Protein AF-A0AA39XMN5-F1 (afdb_monomer)

Solvent-accessible surface area (backbone atoms only — not comparable to full-atom values): 6783 Å² total; per-residue (Å²): 138,74,67,72,66,93,55,48,78,60,78,91,48,72,85,46,83,66,84,71,58,74,55,64,76,68,50,67,62,36,65,17,70,69,32,46,86,75,73,44,67,32,64,59,71,41,44,61,56,50,62,50,74,90,57,67,85,51,59,70,72,59,33,55,51,50,62,73,67,33,38,67,45,66,46,25,51,45,16,52,48,35,68,74,67,36,87,85,60,42,72,90,54,35,49,30,32,35,37,57,68,47,39,85,39,79,57,63,79,82,65,107

pLDDT: mean 84.66, std 12.97, range [48.0, 97.0]

Organism: NCBI:txid252184

Radius of gyration: 16.39 Å; Cα contacts (8 Å, |Δi|>4): 153; chains: 1; bounding box: 37×24×42 Å

Foldseek 3Di:
DDEDAPDAPPPVCLVVPPPDDPVNNVRGQCVLVVCLVVQDAAEAEDLALAPDCPCVVPDDPRVVVSVVRHDHCVQSVQQVCLCVPPPVRGSVCRSWYRYTRNDTHGDPPRRD

Secondary structure (DSSP, 8-state):
----TT----GGGTT--S---HHHHH----HHHHHTTTT-----B---SEESGGGTT--HHHHHHHHHH-EEHHHHHHHHHHHHH-TT--GGGTT-EEETTTEEEPPPTTT-

Mean predicted aligned error: 6.8 Å

Sequence (112 aa):
MFATKGVGLPLDNLDYHIKKDGLDRYSLSKFAKRHKIDGVISIPLNPGNLSSDLYREAAGAFKVLVDMVSYPQEYGACTELFAGFSPEIMIENSGSWVIPFGRLMPIRKDLE

Structure (mmCIF, N/CA/C/O backbone):
data_AF-A0AA39XMN5-F1
#
_entry.id   AF-A0AA39XMN5-F1
#
loop_
_atom_site.group_PDB
_atom_site.id
_atom_site.type_symbol
_atom_site.label_atom_id
_atom_site.label_alt_id
_atom_site.label_comp_id
_atom_site.label_asym_id
_atom_site.label_entity_id
_atom_site.label_seq_id
_atom_site.pdbx_PDB_ins_code
_atom_site.Cartn_x
_atom_site.Cartn_y
_atom_site.Cartn_z
_atom_site.occupancy
_atom_site.B_iso_or_equiv
_atom_site.auth_seq_id
_atom_site.auth_comp_id
_atom_site.auth_asym_id
_atom_site.auth_atom_id
_atom_site.pdbx_PDB_model_num
ATOM 1 N N . MET A 1 1 ? 8.434 10.146 5.322 1.00 48.00 1 MET A N 1
ATOM 2 C CA . MET A 1 1 ? 8.860 8.794 4.906 1.00 48.00 1 MET A CA 1
ATOM 3 C C . MET A 1 1 ? 10.215 8.934 4.232 1.00 48.00 1 MET A C 1
ATOM 5 O O . MET A 1 1 ? 10.304 9.597 3.200 1.00 48.00 1 MET A O 1
ATOM 9 N N . PHE A 1 2 ? 11.266 8.458 4.893 1.00 57.19 2 PHE A N 1
ATOM 10 C CA . PHE A 1 2 ? 12.647 8.531 4.419 1.00 57.19 2 PHE A CA 1
ATOM 11 C C . PHE A 1 2 ? 12.961 7.194 3.748 1.00 57.19 2 PHE A C 1
ATOM 13 O O . PHE A 1 2 ? 12.715 6.154 4.347 1.00 57.19 2 PHE A O 1
ATOM 20 N N . ALA A 1 3 ? 13.416 7.217 2.499 1.00 61.69 3 ALA A N 1
ATOM 21 C CA . ALA A 1 3 ? 13.865 6.025 1.791 1.00 61.69 3 ALA A CA 1
ATOM 22 C C . ALA A 1 3 ? 15.276 6.298 1.278 1.00 61.69 3 ALA A C 1
ATOM 24 O O . ALA A 1 3 ? 15.533 7.342 0.675 1.00 61.69 3 ALA A O 1
ATOM 25 N N . THR A 1 4 ? 16.199 5.382 1.554 1.00 64.31 4 THR A N 1
ATOM 26 C CA . THR A 1 4 ? 17.594 5.544 1.146 1.00 64.31 4 THR A CA 1
ATOM 27 C C . THR A 1 4 ? 17.713 5.318 -0.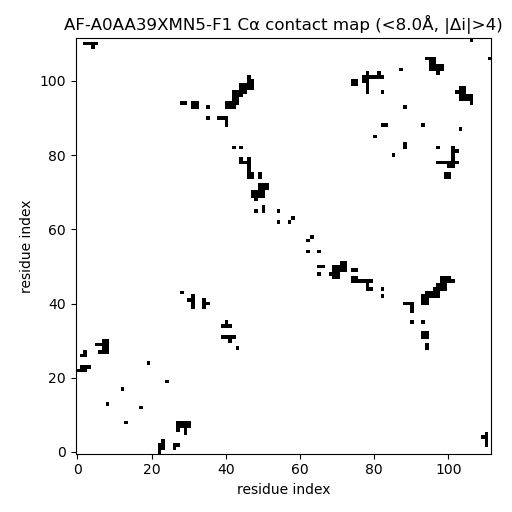363 1.00 64.31 4 THR A C 1
ATOM 29 O O . THR A 1 4 ? 17.251 4.308 -0.900 1.00 64.31 4 THR A O 1
ATOM 32 N N . LYS A 1 5 ? 18.329 6.267 -1.079 1.00 63.38 5 LYS A N 1
ATOM 33 C CA . LYS A 1 5 ? 18.481 6.179 -2.535 1.00 63.38 5 LYS A CA 1
ATOM 34 C C . LYS A 1 5 ? 19.363 4.987 -2.910 1.00 63.38 5 LYS A C 1
ATOM 36 O O . LYS A 1 5 ? 20.415 4.763 -2.324 1.00 63.38 5 LYS A O 1
ATOM 41 N N . GLY A 1 6 ? 18.954 4.248 -3.937 1.00 61.25 6 GLY A N 1
ATOM 42 C CA . GLY A 1 6 ? 19.813 3.247 -4.578 1.00 61.25 6 GLY A CA 1
ATOM 43 C C . GLY A 1 6 ? 19.911 1.888 -3.879 1.00 61.25 6 GLY A C 1
ATOM 44 O O . GLY A 1 6 ? 20.381 0.952 -4.515 1.00 61.25 6 GLY A O 1
ATOM 45 N N . VAL A 1 7 ? 19.402 1.725 -2.658 1.00 62.47 7 VAL A N 1
ATOM 46 C CA . VAL A 1 7 ? 19.421 0.437 -1.942 1.00 62.47 7 VAL A CA 1
ATOM 47 C C . VAL A 1 7 ? 18.110 -0.331 -2.104 1.00 62.47 7 VAL A C 1
ATOM 49 O O . VAL A 1 7 ? 17.021 0.237 -2.083 1.00 62.47 7 VAL A O 1
ATOM 52 N N . GLY A 1 8 ? 18.241 -1.636 -2.348 1.00 63.53 8 GLY A N 1
ATOM 53 C CA . GLY A 1 8 ? 17.148 -2.607 -2.328 1.00 63.53 8 GLY A CA 1
ATOM 54 C C . GLY A 1 8 ? 17.049 -3.307 -0.984 1.00 63.53 8 GLY A C 1
ATOM 55 O O . GLY A 1 8 ? 17.710 -2.895 -0.040 1.00 63.53 8 GLY A O 1
ATOM 56 N N . LEU A 1 9 ? 16.272 -4.392 -0.924 1.00 66.25 9 LEU A N 1
ATOM 57 C CA . LEU A 1 9 ? 16.314 -5.323 0.206 1.00 66.25 9 LEU A CA 1
ATOM 58 C C . LEU A 1 9 ? 17.743 -5.870 0.348 1.00 66.25 9 LEU A C 1
ATOM 60 O O . LEU A 1 9 ? 18.187 -6.577 -0.563 1.00 66.25 9 LEU A O 1
ATOM 64 N N . PRO A 1 10 ? 18.472 -5.545 1.431 1.00 67.81 10 PRO A N 1
ATOM 65 C CA . PRO A 1 10 ? 19.757 -6.172 1.701 1.00 67.81 10 PRO A CA 1
ATOM 66 C C . PRO A 1 10 ? 19.496 -7.641 2.052 1.00 67.81 10 PRO A C 1
ATOM 68 O O . PRO A 1 10 ? 18.904 -7.945 3.087 1.00 67.81 10 PRO A O 1
ATOM 71 N N . LEU A 1 11 ? 19.865 -8.555 1.151 1.00 74.44 11 LEU A N 1
ATOM 72 C CA . LEU A 1 11 ? 19.634 -9.996 1.337 1.00 74.44 11 LEU A CA 1
ATOM 73 C C . LEU A 1 11 ? 20.597 -10.612 2.364 1.00 74.44 11 LEU A C 1
ATOM 75 O O . LEU A 1 11 ? 20.328 -11.669 2.918 1.00 74.44 11 LEU A O 1
ATOM 79 N N . ASP A 1 12 ? 21.708 -9.935 2.620 1.00 79.62 12 ASP A N 1
ATOM 80 C CA . ASP A 1 12 ? 22.768 -10.280 3.567 1.00 79.62 12 ASP A CA 1
ATOM 81 C C . ASP A 1 12 ? 22.414 -9.982 5.034 1.00 79.62 12 ASP A C 1
ATOM 83 O O . ASP A 1 12 ? 23.119 -10.428 5.932 1.00 79.62 12 ASP A O 1
ATOM 87 N N . ASN A 1 13 ? 21.325 -9.249 5.284 1.00 79.19 13 ASN A N 1
ATOM 88 C CA . ASN A 1 13 ? 20.848 -8.900 6.626 1.00 79.19 13 ASN A CA 1
ATOM 89 C C . ASN A 1 13 ? 19.313 -9.006 6.726 1.00 79.19 13 ASN A C 1
ATOM 91 O O . ASN A 1 13 ? 18.653 -8.183 7.366 1.00 79.19 13 ASN A O 1
ATOM 95 N N . LEU A 1 14 ? 18.732 -10.004 6.050 1.00 75.44 14 LEU A N 1
ATOM 96 C CA . LEU A 1 14 ? 17.292 -10.309 6.094 1.00 75.44 14 LEU A CA 1
ATOM 97 C C . LEU A 1 14 ? 16.811 -10.694 7.500 1.00 75.44 14 LEU A C 1
ATOM 99 O O . LEU A 1 14 ? 15.658 -10.460 7.853 1.00 75.44 14 LEU A O 1
ATOM 103 N N . ASP A 1 15 ? 17.702 -11.274 8.297 1.00 78.06 15 ASP A N 1
ATOM 104 C CA . ASP A 1 15 ? 17.48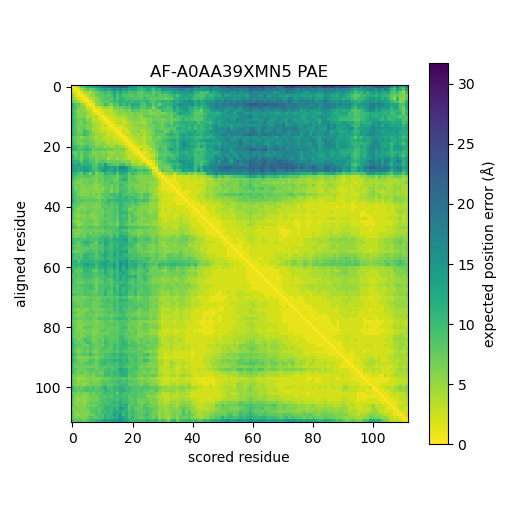1 -11.676 9.685 1.00 78.06 15 ASP A CA 1
ATOM 105 C C . ASP A 1 15 ? 17.664 -10.520 10.690 1.00 78.06 15 ASP A C 1
ATOM 107 O O . ASP A 1 15 ? 17.392 -10.678 11.879 1.00 78.06 15 ASP A O 1
ATOM 111 N N . TYR A 1 16 ? 18.048 -9.333 10.205 1.00 73.19 16 TYR A N 1
ATOM 112 C CA . TYR A 1 16 ? 18.197 -8.095 10.969 1.00 73.19 16 TYR A CA 1
ATOM 113 C C . TYR A 1 16 ? 19.182 -8.168 12.152 1.00 73.19 16 TYR A C 1
ATOM 115 O O . TYR A 1 16 ? 19.046 -7.388 13.102 1.00 73.19 16 TYR A O 1
ATOM 123 N N . HIS A 1 17 ? 20.204 -9.032 12.099 1.00 81.50 17 HIS A N 1
ATOM 124 C CA . HIS A 1 17 ? 21.271 -9.040 13.113 1.00 81.50 17 HIS A CA 1
ATOM 125 C C . HIS A 1 17 ? 22.052 -7.717 13.145 1.00 81.50 17 HIS A C 1
ATOM 127 O O . HIS A 1 17 ? 22.485 -7.267 14.209 1.00 81.50 17 HIS A O 1
ATOM 133 N N . ILE A 1 18 ? 22.184 -7.043 11.999 1.00 80.81 18 ILE A N 1
ATOM 134 C CA . ILE A 1 18 ? 22.645 -5.657 11.927 1.00 80.81 18 ILE A CA 1
ATOM 135 C C . ILE A 1 18 ? 21.431 -4.750 12.113 1.00 80.81 18 ILE A C 1
ATOM 137 O O . ILE A 1 18 ? 20.524 -4.693 11.275 1.00 80.81 18 ILE A O 1
ATOM 141 N N . LYS A 1 19 ? 21.437 -4.007 13.220 1.00 78.25 19 LYS A N 1
ATOM 142 C CA . LYS A 1 19 ? 20.350 -3.104 13.595 1.00 78.25 19 LYS A CA 1
ATOM 143 C C . LYS A 1 19 ? 20.152 -2.023 12.523 1.00 78.25 19 LYS A C 1
ATOM 145 O O . LYS A 1 19 ? 21.071 -1.272 12.201 1.00 78.25 19 LYS A O 1
ATOM 150 N N . LYS A 1 20 ? 18.933 -1.937 11.991 1.00 71.81 20 LYS A N 1
ATOM 151 C CA . LYS A 1 20 ? 18.477 -0.914 11.037 1.00 71.81 20 LYS A CA 1
ATOM 152 C C . LYS A 1 20 ? 17.243 -0.208 11.588 1.00 71.81 20 LYS A C 1
ATOM 154 O O . LYS A 1 20 ? 16.531 -0.777 12.417 1.00 71.81 20 LYS A O 1
ATOM 159 N N . ASP A 1 21 ? 17.009 1.022 11.139 1.00 73.44 21 ASP A N 1
ATOM 160 C CA . ASP A 1 21 ? 15.815 1.775 11.520 1.00 73.44 21 ASP A CA 1
ATOM 161 C C . ASP A 1 21 ? 14.541 1.087 11.004 1.00 73.44 21 ASP A C 1
ATOM 163 O O . ASP A 1 21 ? 14.547 0.468 9.939 1.00 73.44 21 ASP A O 1
ATOM 167 N N . GLY A 1 22 ? 13.438 1.179 11.752 1.00 62.50 22 GLY A N 1
ATOM 168 C CA . GLY A 1 22 ? 12.181 0.509 11.408 1.00 62.50 22 GLY A CA 1
ATOM 169 C C . GLY A 1 22 ? 11.628 0.908 10.037 1.00 62.50 22 GLY A C 1
ATOM 170 O O . GLY A 1 22 ? 11.073 0.063 9.334 1.00 62.50 22 GLY A O 1
ATOM 171 N N . LEU A 1 23 ? 11.828 2.160 9.620 1.00 61.44 23 LEU A N 1
ATOM 172 C CA . LEU A 1 23 ? 11.372 2.643 8.316 1.00 61.44 23 LEU A CA 1
ATOM 173 C C . LEU A 1 23 ? 12.247 2.136 7.167 1.00 61.44 23 LEU A C 1
ATOM 175 O O . LEU A 1 23 ? 11.721 1.877 6.082 1.00 61.44 23 LEU A O 1
ATOM 179 N N . ASP A 1 24 ? 13.542 1.925 7.408 1.00 62.41 24 ASP A N 1
ATOM 180 C CA . ASP A 1 24 ? 14.449 1.307 6.433 1.00 62.41 24 ASP A CA 1
ATOM 181 C C . ASP A 1 24 ? 14.097 -0.166 6.195 1.00 62.41 24 ASP A C 1
ATOM 183 O O . ASP A 1 24 ? 14.243 -0.669 5.083 1.00 62.41 24 ASP A O 1
ATOM 187 N N . ARG A 1 25 ? 13.579 -0.862 7.217 1.00 59.91 25 ARG A N 1
ATOM 188 C CA . ARG A 1 25 ? 13.086 -2.244 7.072 1.00 59.91 25 ARG A CA 1
ATOM 189 C C . ARG A 1 25 ? 11.861 -2.326 6.156 1.00 59.91 25 ARG A C 1
ATOM 191 O O . ARG A 1 25 ? 11.651 -3.362 5.537 1.00 59.91 25 ARG A O 1
ATOM 198 N N . TYR A 1 26 ? 11.063 -1.259 6.099 1.00 53.81 26 TYR A N 1
ATOM 199 C CA . TYR A 1 26 ? 9.774 -1.206 5.403 1.00 53.81 26 TYR A CA 1
ATOM 200 C C . TYR A 1 26 ? 9.863 -0.595 3.992 1.00 53.81 26 TYR A C 1
ATOM 202 O O . TYR A 1 26 ? 9.088 -0.943 3.105 1.00 53.81 26 TYR A O 1
ATOM 210 N N . SER A 1 27 ? 10.804 0.323 3.761 1.00 55.22 27 SER A N 1
ATOM 211 C CA . SER A 1 27 ? 10.862 1.134 2.537 1.00 55.22 27 SER A CA 1
ATOM 212 C C . SER A 1 27 ? 11.734 0.477 1.464 1.00 55.22 27 SER A C 1
ATOM 214 O O . SER A 1 27 ? 12.943 0.695 1.425 1.00 55.22 27 SER A O 1
ATOM 216 N N . LEU A 1 28 ? 11.150 -0.350 0.591 1.00 60.88 28 LEU A N 1
ATOM 217 C CA . LEU A 1 28 ? 11.920 -1.208 -0.322 1.00 60.88 28 LEU A CA 1
ATOM 218 C C . LEU A 1 28 ? 11.343 -1.187 -1.745 1.00 60.88 28 LEU A C 1
ATOM 220 O O . LEU A 1 28 ? 10.211 -1.599 -1.967 1.00 60.88 28 LEU A O 1
ATOM 224 N N . SER A 1 29 ? 12.130 -0.726 -2.728 1.00 59.50 29 SER A N 1
ATOM 225 C CA . SER A 1 29 ? 11.654 -0.497 -4.110 1.00 59.50 29 SER A CA 1
ATOM 226 C C . SER A 1 29 ? 12.472 -1.176 -5.220 1.00 59.50 29 SER A C 1
ATOM 228 O O . SER A 1 29 ? 12.129 -1.063 -6.396 1.00 59.50 29 SER A O 1
ATOM 230 N N . LYS A 1 30 ? 13.565 -1.892 -4.909 1.00 68.38 30 LYS A N 1
ATOM 231 C CA . LYS A 1 30 ? 14.461 -2.433 -5.960 1.00 68.38 30 LYS A CA 1
ATOM 232 C C . LYS A 1 30 ? 14.086 -3.812 -6.500 1.00 68.38 30 LYS A C 1
ATOM 234 O O . LYS A 1 30 ? 14.671 -4.209 -7.505 1.00 68.38 30 LYS A O 1
ATOM 239 N N . PHE A 1 31 ? 13.129 -4.520 -5.894 1.00 76.44 31 PHE A N 1
ATOM 240 C CA . PHE A 1 31 ? 12.661 -5.813 -6.415 1.00 76.44 31 PHE A CA 1
ATOM 241 C C . PHE A 1 31 ? 12.170 -5.672 -7.865 1.00 76.44 31 PHE A C 1
ATOM 243 O O . PHE A 1 31 ? 12.591 -6.432 -8.732 1.00 76.44 31 PHE A O 1
ATOM 250 N N . ALA A 1 32 ? 11.426 -4.598 -8.150 1.00 81.56 32 ALA A N 1
ATOM 251 C CA . ALA A 1 32 ? 10.997 -4.235 -9.496 1.00 81.56 32 ALA A CA 1
ATOM 252 C C . ALA A 1 32 ? 12.148 -4.108 -10.494 1.00 81.56 32 ALA A C 1
ATOM 254 O O . ALA A 1 32 ? 12.078 -4.668 -11.578 1.00 81.56 32 ALA A O 1
ATOM 255 N N . LYS A 1 33 ? 13.242 -3.427 -10.129 1.00 79.50 33 LYS A N 1
ATOM 256 C CA . LYS A 1 33 ? 14.404 -3.280 -11.021 1.00 79.50 33 LYS A CA 1
ATOM 257 C C . LYS A 1 33 ? 15.120 -4.606 -11.259 1.00 79.50 33 LYS A C 1
ATOM 259 O O . LYS A 1 33 ? 15.547 -4.865 -12.378 1.00 79.50 33 LYS A O 1
ATOM 264 N N . ARG A 1 34 ? 15.262 -5.421 -10.211 1.00 81.62 34 ARG A N 1
ATOM 265 C CA . ARG A 1 34 ? 15.998 -6.689 -10.263 1.00 81.62 34 ARG A CA 1
ATOM 266 C C . ARG A 1 34 ? 15.281 -7.739 -11.105 1.00 81.62 34 ARG A C 1
ATOM 268 O O . ARG A 1 34 ? 15.931 -8.387 -11.911 1.00 81.62 34 ARG A O 1
ATOM 275 N N . HIS A 1 35 ? 13.969 -7.868 -10.933 1.00 84.88 35 HIS A N 1
ATOM 276 C CA . HIS A 1 35 ? 13.178 -8.931 -11.556 1.00 84.88 35 HIS A CA 1
ATOM 277 C C . HIS A 1 35 ? 12.416 -8.482 -12.808 1.00 84.88 35 HIS A C 1
ATOM 279 O O . HIS A 1 35 ? 11.660 -9.257 -13.389 1.00 84.88 35 HIS A O 1
ATOM 285 N N . LYS A 1 36 ? 12.661 -7.253 -13.289 1.00 85.75 36 LYS A N 1
ATOM 286 C CA . LYS A 1 36 ? 12.111 -6.780 -14.568 1.00 85.75 36 LYS A CA 1
ATOM 287 C C . LYS A 1 36 ? 12.539 -7.670 -15.738 1.00 85.75 36 LYS A C 1
ATOM 289 O O . LYS A 1 36 ? 11.734 -7.940 -16.620 1.00 85.75 36 LYS A O 1
ATOM 294 N N . ILE A 1 37 ? 13.793 -8.134 -15.729 1.00 89.06 37 ILE A N 1
ATOM 295 C CA . ILE A 1 37 ? 14.334 -9.043 -16.754 1.00 89.06 37 ILE A CA 1
ATOM 296 C C . ILE A 1 37 ? 13.705 -10.439 -16.699 1.00 89.06 37 ILE A C 1
ATOM 298 O O . ILE A 1 37 ? 13.650 -11.116 -17.718 1.00 89.06 37 ILE A O 1
ATOM 302 N N . ASP A 1 38 ? 13.186 -10.834 -15.534 1.00 92.38 38 ASP A N 1
ATOM 303 C CA . ASP A 1 38 ? 12.523 -12.121 -15.320 1.00 92.38 38 ASP A CA 1
ATOM 304 C C . ASP A 1 38 ? 11.041 -12.074 -15.741 1.00 92.38 38 ASP A C 1
ATOM 306 O O . ASP A 1 38 ? 10.304 -13.037 -15.548 1.00 92.38 38 ASP A O 1
ATOM 310 N N . GLY A 1 39 ? 10.577 -10.940 -16.285 1.00 90.88 39 GLY A N 1
ATOM 311 C CA . GLY A 1 39 ? 9.177 -10.720 -16.650 1.00 90.88 39 GLY A CA 1
ATOM 312 C C . GLY A 1 39 ? 8.250 -10.509 -15.450 1.00 90.88 39 GLY A C 1
ATOM 313 O O . GLY A 1 39 ? 7.032 -10.539 -15.609 1.00 90.88 39 GLY A O 1
ATOM 314 N N . VAL A 1 40 ? 8.800 -10.283 -14.251 1.00 91.12 40 VAL A N 1
ATOM 315 C CA . VAL A 1 40 ? 8.010 -10.077 -13.034 1.00 91.12 40 VAL A CA 1
ATOM 316 C C . VAL A 1 40 ? 7.672 -8.598 -12.873 1.00 91.12 40 VAL A C 1
ATOM 318 O O . VAL A 1 40 ? 8.547 -7.734 -12.752 1.00 91.12 40 VAL A O 1
ATOM 321 N N . ILE A 1 41 ? 6.375 -8.307 -12.820 1.00 91.69 41 ILE A N 1
ATOM 322 C CA . ILE A 1 41 ? 5.865 -6.986 -12.462 1.00 91.69 41 ILE A CA 1
ATOM 323 C C . ILE A 1 41 ? 5.851 -6.881 -10.937 1.00 91.69 41 ILE A C 1
ATOM 325 O O . ILE A 1 41 ? 5.304 -7.738 -10.248 1.00 91.69 41 ILE A O 1
ATOM 329 N N . SER A 1 42 ? 6.462 -5.827 -10.402 1.00 89.25 42 SER A N 1
ATOM 330 C CA . SER A 1 42 ? 6.490 -5.560 -8.966 1.00 89.25 42 SER A CA 1
ATOM 331 C C . SER A 1 42 ? 6.092 -4.123 -8.724 1.00 89.25 42 SER A C 1
ATOM 333 O O . SER A 1 42 ? 6.793 -3.195 -9.133 1.00 89.25 42 SER A O 1
ATOM 335 N N . ILE A 1 43 ? 4.987 -3.941 -8.017 1.00 88.62 43 ILE A N 1
ATOM 336 C CA . ILE A 1 43 ? 4.404 -2.631 -7.769 1.00 88.62 43 ILE A CA 1
ATOM 337 C C . ILE A 1 43 ? 4.066 -2.532 -6.283 1.00 88.62 43 ILE A C 1
ATOM 339 O O . ILE A 1 43 ? 3.236 -3.304 -5.803 1.00 88.62 43 ILE A O 1
ATOM 343 N N . PRO A 1 44 ? 4.712 -1.628 -5.523 1.00 87.75 44 PRO A N 1
ATOM 344 C CA . PRO A 1 44 ? 4.214 -1.273 -4.206 1.00 87.75 44 PRO A CA 1
ATOM 345 C C . PRO A 1 44 ? 2.825 -0.651 -4.330 1.00 87.75 44 PRO A C 1
ATOM 347 O O . PRO A 1 44 ? 2.514 0.037 -5.307 1.00 87.75 44 PRO A O 1
ATOM 350 N N . LEU A 1 45 ? 2.016 -0.828 -3.295 1.00 91.75 45 LEU A N 1
ATOM 351 C CA . LEU A 1 45 ? 0.693 -0.237 -3.215 1.00 91.75 45 LEU A CA 1
ATOM 352 C C . LEU A 1 45 ? 0.391 0.238 -1.796 1.00 91.75 45 LEU A C 1
ATOM 354 O O . LEU A 1 45 ? 0.996 -0.213 -0.824 1.00 91.75 45 LEU A O 1
ATOM 358 N N . ASN A 1 46 ? -0.519 1.197 -1.688 1.00 92.88 46 ASN A N 1
ATOM 359 C CA . ASN A 1 46 ? -1.093 1.638 -0.426 1.00 92.88 46 ASN A CA 1
ATOM 360 C C . ASN A 1 46 ? -2.621 1.585 -0.565 1.00 92.88 46 ASN A C 1
ATOM 362 O O . ASN A 1 46 ? -3.146 2.348 -1.373 1.00 92.88 46 ASN A O 1
ATOM 366 N N . PRO A 1 47 ? -3.332 0.743 0.203 1.00 94.06 47 PRO A N 1
ATOM 367 C CA . PRO A 1 47 ? -4.781 0.596 0.089 1.00 94.06 47 PRO A CA 1
ATOM 368 C C . PRO A 1 47 ? -5.560 1.704 0.825 1.00 94.06 47 PRO A C 1
ATOM 370 O O . PRO A 1 47 ? -6.761 1.860 0.622 1.00 94.06 47 PRO A O 1
ATOM 373 N N . GLY A 1 48 ? -4.877 2.524 1.632 1.00 94.25 48 GLY A N 1
ATOM 374 C CA . GLY A 1 48 ? -5.429 3.673 2.347 1.00 94.25 48 GLY A CA 1
ATOM 375 C C . GLY A 1 48 ? -5.604 3.417 3.839 1.00 94.25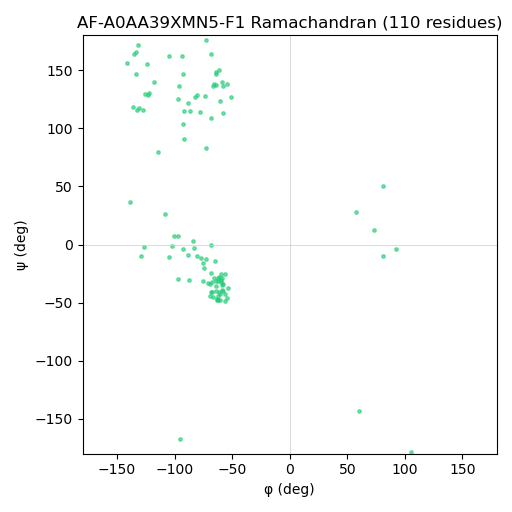 48 GLY A C 1
ATOM 376 O O . GLY A 1 48 ? -5.271 2.352 4.353 1.00 94.25 48 GLY A O 1
ATOM 377 N N . ASN A 1 49 ? -6.135 4.413 4.547 1.00 95.19 49 ASN A N 1
ATOM 378 C CA . ASN A 1 49 ? -6.583 4.226 5.925 1.00 95.19 49 ASN A CA 1
ATOM 379 C C . ASN A 1 49 ? -7.939 3.528 5.871 1.00 95.19 49 ASN A C 1
ATOM 381 O O . ASN A 1 49 ? -8.890 4.111 5.357 1.00 95.19 49 ASN A O 1
ATOM 385 N N . LEU A 1 50 ? -8.035 2.294 6.356 1.00 95.81 50 LEU A N 1
ATOM 386 C CA . LEU A 1 50 ? -9.244 1.484 6.216 1.00 95.81 50 LEU A CA 1
ATOM 387 C C . LEU A 1 50 ? -9.836 1.137 7.574 1.00 95.81 50 LEU A C 1
ATOM 389 O O . LEU A 1 50 ? -9.112 0.753 8.497 1.00 95.81 50 LEU A O 1
ATOM 393 N N . SER A 1 51 ? -11.164 1.187 7.645 1.00 94.31 51 SER A N 1
ATOM 394 C CA . SER A 1 51 ? -11.949 0.653 8.750 1.00 94.31 51 SER A CA 1
ATOM 395 C C . SER A 1 51 ? -11.912 -0.870 8.651 1.00 94.31 51 SER A C 1
ATOM 397 O O . SER A 1 51 ? -12.751 -1.508 8.022 1.00 94.31 51 SER A O 1
ATOM 399 N N . SER A 1 52 ? -10.834 -1.426 9.191 1.00 91.62 52 SER A N 1
ATOM 400 C CA . SER A 1 52 ? -10.507 -2.846 9.203 1.00 91.62 52 SER A CA 1
ATOM 401 C C . SER A 1 52 ? -10.117 -3.258 10.617 1.00 91.62 52 SER A C 1
ATOM 403 O O . SER A 1 52 ? -9.871 -2.416 11.488 1.00 91.62 52 SER A O 1
ATOM 405 N N . ASP A 1 53 ? -9.962 -4.559 10.835 1.00 94.25 53 ASP A N 1
ATOM 406 C CA . ASP A 1 53 ? -9.577 -5.086 12.141 1.00 94.25 53 ASP A CA 1
ATOM 407 C C . ASP A 1 53 ? -8.134 -4.746 12.556 1.00 94.25 53 ASP A C 1
ATOM 409 O O . ASP A 1 53 ? -7.728 -5.115 13.660 1.00 94.25 53 ASP A O 1
ATOM 413 N N . LEU A 1 54 ? -7.352 -4.035 11.729 1.00 93.25 54 LEU A N 1
ATOM 414 C CA . LEU A 1 54 ? -5.984 -3.610 12.055 1.00 93.25 54 LEU A CA 1
ATOM 415 C C . LEU A 1 54 ? -5.914 -2.850 13.389 1.00 93.25 54 LEU A C 1
ATOM 417 O O . LEU A 1 54 ? -4.981 -3.042 14.164 1.00 93.25 54 LEU A O 1
ATOM 421 N N . TYR A 1 55 ? -6.925 -2.027 13.672 1.00 93.06 55 TYR A N 1
ATOM 422 C CA . TYR A 1 55 ? -7.016 -1.223 14.891 1.00 93.06 55 TYR A CA 1
ATOM 423 C C . TYR A 1 55 ? -8.091 -1.732 15.862 1.00 93.06 55 TYR A C 1
ATOM 425 O O . TYR A 1 55 ? -8.613 -0.953 16.656 1.00 93.06 55 TYR A O 1
ATOM 433 N N . ARG A 1 56 ? -8.439 -3.028 15.834 1.00 94.88 56 ARG A N 1
ATOM 434 C CA . ARG A 1 56 ? -9.508 -3.583 16.694 1.00 94.88 56 ARG A CA 1
ATOM 435 C C . ARG A 1 56 ? -9.261 -3.407 18.197 1.00 94.88 56 ARG A C 1
ATOM 437 O O . ARG A 1 56 ? -10.211 -3.306 18.960 1.00 94.88 56 ARG A O 1
ATOM 444 N N . GLU A 1 57 ? -7.995 -3.353 18.613 1.00 96.38 57 GLU A N 1
ATOM 445 C CA . GLU A 1 57 ? -7.595 -3.154 20.015 1.00 96.38 57 GLU A CA 1
ATOM 446 C C . GLU A 1 57 ? -7.368 -1.675 20.366 1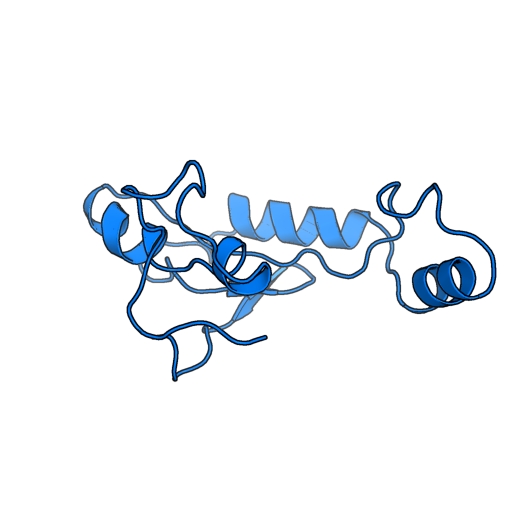.00 96.38 57 GLU A C 1
ATOM 448 O O . GLU A 1 57 ? -7.087 -1.340 21.517 1.00 96.38 57 GLU A O 1
ATOM 453 N N . ALA A 1 58 ? -7.476 -0.765 19.390 1.00 93.56 58 ALA A N 1
ATOM 454 C CA . ALA A 1 58 ? -7.338 0.660 19.650 1.00 93.56 58 ALA A CA 1
ATOM 455 C C . ALA A 1 58 ? -8.491 1.155 20.533 1.00 93.56 58 ALA A C 1
ATOM 457 O O . ALA A 1 58 ? -9.657 0.830 20.311 1.00 93.56 58 ALA A O 1
ATOM 458 N N . ALA A 1 59 ? -8.166 2.008 21.504 1.00 95.19 59 ALA A N 1
ATOM 459 C CA . ALA A 1 59 ? -9.127 2.560 22.451 1.00 95.19 59 ALA A CA 1
ATOM 460 C C . ALA A 1 59 ? -8.958 4.077 22.625 1.00 95.19 59 ALA A C 1
ATOM 462 O O . ALA A 1 59 ? -7.951 4.676 22.233 1.00 95.19 59 ALA A O 1
ATOM 463 N N . GLY A 1 60 ? -9.968 4.703 23.232 1.00 96.19 60 GLY A N 1
ATOM 464 C CA . GLY A 1 60 ? -9.956 6.123 23.582 1.00 96.19 60 GLY A CA 1
ATOM 465 C C . GLY A 1 60 ? -9.796 7.047 22.372 1.00 96.19 60 GLY A C 1
ATOM 466 O O . GLY A 1 60 ? -10.316 6.782 21.288 1.00 96.19 60 GLY A O 1
ATOM 467 N N . ALA A 1 61 ? -9.057 8.143 22.557 1.00 96.19 61 ALA A N 1
ATOM 468 C CA . ALA A 1 61 ? -8.862 9.165 21.527 1.00 96.19 61 ALA A CA 1
ATOM 469 C C . ALA A 1 61 ? -8.213 8.619 20.243 1.00 96.19 61 ALA A C 1
ATOM 471 O O . ALA A 1 61 ? -8.512 9.103 19.153 1.00 96.19 61 ALA A O 1
ATOM 472 N N . PHE A 1 62 ? -7.363 7.592 20.351 1.00 95.62 62 PHE A N 1
ATOM 473 C CA . PHE A 1 62 ? -6.732 6.984 19.182 1.00 95.62 62 PHE A CA 1
ATOM 474 C C . PHE A 1 62 ? -7.749 6.244 18.304 1.00 95.62 62 PHE A C 1
ATOM 476 O O . PHE A 1 62 ? -7.717 6.403 17.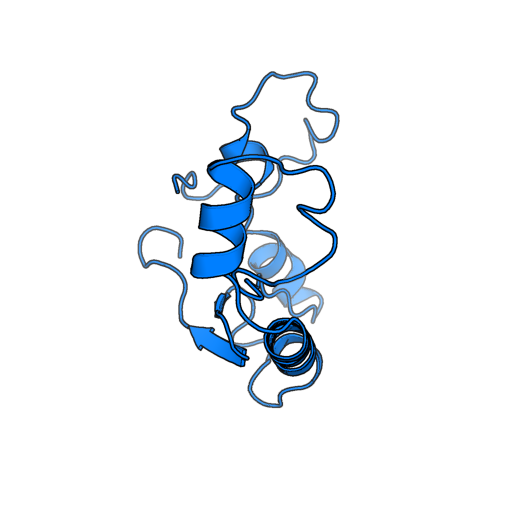087 1.00 95.62 62 PHE A O 1
ATOM 483 N N . LYS A 1 63 ? -8.705 5.518 18.902 1.00 95.38 63 LYS A N 1
ATOM 484 C CA . LYS A 1 63 ? -9.788 4.862 18.151 1.00 95.38 63 LYS A CA 1
ATOM 485 C C . LYS A 1 63 ? -10.658 5.877 17.412 1.00 95.38 63 LYS A C 1
ATOM 487 O O . LYS A 1 63 ? -10.934 5.689 16.235 1.00 95.38 63 LYS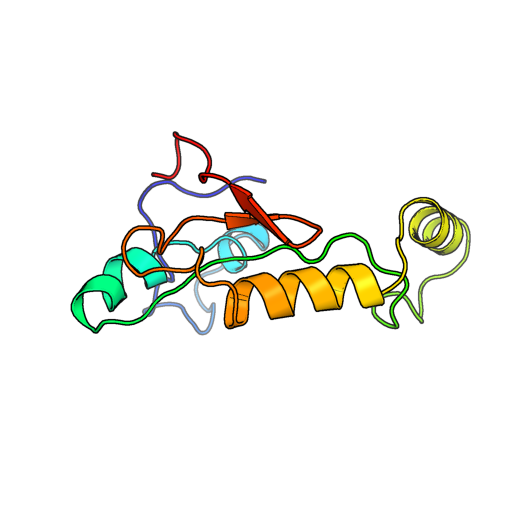 A O 1
ATOM 492 N N . VAL A 1 64 ? -11.017 6.977 18.078 1.00 95.56 64 VAL A N 1
ATOM 493 C CA . VAL A 1 64 ? -11.794 8.067 17.463 1.00 95.56 64 VAL A CA 1
ATOM 494 C C . VAL A 1 64 ? -11.044 8.676 16.278 1.00 95.56 64 VAL A C 1
ATOM 496 O O . VAL A 1 64 ? -11.642 8.916 15.233 1.00 95.56 64 VAL A O 1
ATOM 499 N N . LEU A 1 65 ? -9.732 8.900 16.417 1.00 96.19 65 LEU A N 1
ATOM 500 C CA . LEU A 1 65 ? -8.907 9.408 15.324 1.00 96.19 65 LEU A CA 1
ATOM 501 C C . LEU A 1 65 ? -8.875 8.432 14.144 1.00 96.19 65 LEU A C 1
ATOM 503 O O . LEU A 1 65 ? -9.089 8.860 13.014 1.00 96.19 65 LEU A O 1
ATOM 507 N N . VAL A 1 66 ? -8.636 7.141 14.404 1.00 95.25 66 VAL A N 1
ATOM 508 C CA . VAL A 1 66 ? -8.651 6.089 13.376 1.00 95.25 66 VAL A CA 1
ATOM 509 C C . VAL A 1 66 ? -9.992 6.076 12.650 1.00 95.25 66 VAL A C 1
ATOM 511 O O . VAL A 1 66 ? -10.003 6.115 11.423 1.00 95.25 66 VAL A O 1
ATOM 514 N N . ASP A 1 67 ? -11.107 6.089 13.378 1.00 92.56 67 ASP A N 1
ATOM 515 C CA . ASP A 1 67 ? -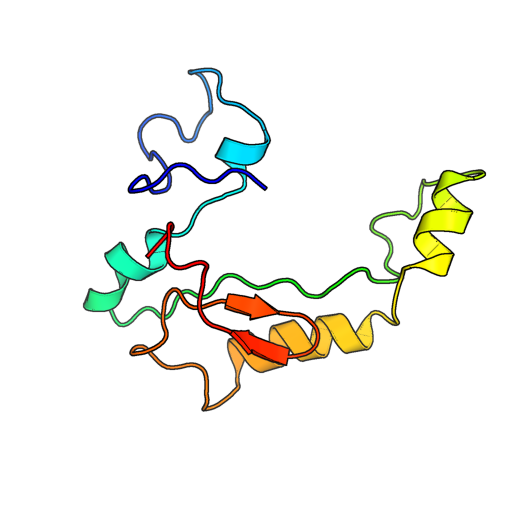12.449 6.057 12.788 1.00 92.56 67 ASP A CA 1
ATOM 516 C C . ASP A 1 67 ? -12.745 7.298 11.938 1.00 92.56 67 ASP A C 1
ATOM 518 O O . ASP A 1 67 ? -13.378 7.188 10.893 1.00 92.56 67 ASP A O 1
ATOM 522 N N . MET A 1 68 ? -12.248 8.470 12.344 1.00 95.94 68 MET A N 1
ATOM 523 C CA . MET A 1 68 ? -12.438 9.726 11.613 1.00 95.94 68 MET A CA 1
ATOM 524 C C . MET A 1 68 ? -11.683 9.763 10.279 1.00 95.94 68 MET A C 1
ATOM 526 O O . MET A 1 68 ? -12.148 10.390 9.329 1.00 95.94 68 MET A O 1
ATOM 530 N N . VAL A 1 69 ? -10.506 9.134 10.207 1.00 95.81 69 VAL A N 1
ATOM 531 C CA . VAL A 1 69 ? -9.630 9.189 9.020 1.00 95.81 69 VAL A CA 1
ATOM 532 C C . VAL A 1 69 ? -9.693 7.934 8.152 1.00 95.81 69 VAL A C 1
ATOM 534 O O . VAL A 1 69 ? -8.988 7.868 7.141 1.00 95.81 69 VAL A O 1
ATOM 537 N N . SER A 1 70 ? -10.483 6.938 8.555 1.00 96.25 70 SER A N 1
ATOM 538 C CA . SER A 1 70 ? -10.604 5.658 7.861 1.00 96.25 70 SER A CA 1
ATOM 539 C C . SER A 1 70 ? -11.743 5.646 6.850 1.00 96.25 70 SER A C 1
ATOM 541 O O . SER A 1 70 ? -12.802 6.233 7.052 1.00 96.25 70 SER A O 1
ATOM 543 N N . TYR A 1 71 ? -11.524 4.910 5.770 1.00 96.31 71 TYR A N 1
ATOM 544 C CA . TYR A 1 71 ? -12.484 4.653 4.707 1.00 96.31 71 TYR A CA 1
ATOM 545 C C . TYR A 1 71 ? -13.032 3.223 4.807 1.00 96.31 71 TYR A C 1
ATOM 547 O O . TYR A 1 71 ? -12.405 2.374 5.447 1.00 96.31 71 TYR A O 1
ATOM 555 N N . PRO A 1 72 ? -14.171 2.919 4.164 1.00 95.75 72 PRO A N 1
ATOM 556 C CA . PRO A 1 72 ? -14.643 1.545 4.031 1.00 95.75 72 PRO A CA 1
ATOM 557 C C . PRO A 1 72 ? -13.575 0.637 3.394 1.00 95.75 72 PRO A C 1
ATOM 559 O O . PRO A 1 72 ? -12.872 1.037 2.460 1.00 95.75 72 PRO A O 1
ATOM 562 N N . GLN A 1 73 ? -13.429 -0.580 3.921 1.00 95.44 73 GLN A N 1
ATOM 563 C CA . GLN A 1 73 ? -12.396 -1.546 3.519 1.00 95.44 73 GLN A CA 1
ATOM 564 C C . GLN A 1 73 ? -12.465 -1.946 2.036 1.00 95.44 73 GLN A C 1
ATOM 566 O O . GLN A 1 73 ? -11.445 -2.283 1.432 1.00 95.44 73 GLN A O 1
ATOM 571 N N . GLU A 1 74 ? -13.645 -1.846 1.425 1.00 95.69 74 GLU A N 1
ATOM 572 C CA . GLU A 1 74 ? -13.905 -2.144 0.017 1.00 95.69 74 GLU A CA 1
ATOM 573 C C . GLU A 1 74 ? -13.056 -1.263 -0.906 1.00 95.69 74 GLU A C 1
ATOM 575 O O . GLU A 1 74 ? -12.606 -1.712 -1.958 1.00 95.69 74 GLU A O 1
ATOM 580 N N . TYR A 1 75 ? -12.761 -0.025 -0.501 1.00 95.88 75 TYR A N 1
ATOM 581 C CA . TYR A 1 75 ? -11.908 0.868 -1.287 1.00 95.88 75 TYR A CA 1
ATOM 582 C C . TYR A 1 75 ? -10.442 0.420 -1.284 1.00 95.88 75 TYR A C 1
ATOM 584 O O . TYR A 1 75 ? -9.731 0.560 -2.285 1.00 95.88 75 TYR A O 1
ATOM 592 N N . GLY A 1 76 ? -9.999 -0.170 -0.174 1.00 95.75 76 GLY A N 1
ATOM 593 C CA . GLY A 1 76 ? -8.709 -0.840 -0.095 1.00 95.75 76 GLY A CA 1
ATOM 594 C C . GLY A 1 76 ? -8.641 -2.039 -1.026 1.00 95.75 76 GLY A C 1
ATOM 595 O O . GLY A 1 76 ? -7.716 -2.135 -1.828 1.00 95.75 76 GLY A O 1
ATOM 596 N N . ALA A 1 77 ? -9.672 -2.888 -1.003 1.00 95.44 77 ALA A N 1
ATOM 597 C CA 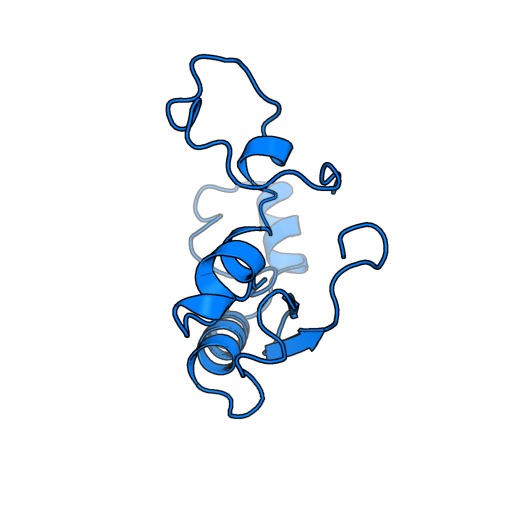. ALA A 1 77 ? -9.773 -4.035 -1.904 1.00 95.44 77 ALA A CA 1
ATOM 598 C C . ALA A 1 77 ? -9.732 -3.615 -3.384 1.00 95.44 77 ALA A C 1
ATOM 600 O O . ALA A 1 77 ? -9.034 -4.243 -4.176 1.00 95.44 77 ALA A O 1
ATOM 601 N N . CYS A 1 78 ? -10.391 -2.514 -3.761 1.00 96.25 78 CYS A N 1
ATOM 602 C CA . CYS A 1 78 ? -10.289 -1.962 -5.116 1.00 96.25 78 CYS A CA 1
ATOM 603 C C . CYS A 1 78 ? -8.850 -1.589 -5.501 1.00 96.25 78 CYS A C 1
ATOM 605 O O . CYS A 1 78 ? -8.467 -1.753 -6.656 1.00 96.25 78 CYS A O 1
ATOM 607 N N . THR A 1 79 ? -8.042 -1.116 -4.550 1.00 97.00 79 THR A N 1
ATOM 608 C CA . THR A 1 79 ? -6.628 -0.797 -4.793 1.00 97.00 79 THR A CA 1
ATOM 609 C C . THR A 1 79 ? -5.819 -2.058 -5.092 1.00 97.00 79 THR A C 1
ATOM 611 O O . THR A 1 79 ? -5.056 -2.076 -6.057 1.00 97.00 79 THR A O 1
ATOM 614 N N . GLU A 1 80 ? -6.024 -3.119 -4.309 1.00 95.31 80 GLU A N 1
ATOM 615 C CA . GLU A 1 80 ? -5.376 -4.423 -4.508 1.00 95.31 80 GLU A CA 1
ATOM 616 C C . GLU A 1 80 ? -5.787 -5.051 -5.846 1.00 95.31 80 GLU A C 1
ATOM 618 O O . GLU A 1 80 ? -4.945 -5.489 -6.629 1.00 95.31 80 GLU A O 1
ATOM 623 N N . LEU A 1 81 ? -7.091 -5.043 -6.151 1.00 96.69 81 LEU A N 1
ATOM 624 C CA . LEU A 1 81 ? -7.621 -5.573 -7.408 1.00 96.69 81 LEU A CA 1
ATOM 625 C C . LEU A 1 81 ? -7.117 -4.777 -8.613 1.00 96.69 81 LEU A C 1
ATOM 627 O O . LEU A 1 81 ? -6.755 -5.370 -9.626 1.00 96.69 81 LEU A O 1
ATOM 631 N N . PHE A 1 82 ? -7.042 -3.449 -8.508 1.00 96.62 82 PHE A N 1
ATOM 632 C CA . PHE A 1 82 ? -6.442 -2.623 -9.550 1.00 96.62 82 PHE A CA 1
ATOM 633 C C . PHE A 1 82 ? -4.971 -2.998 -9.765 1.00 96.62 82 PHE A C 1
ATOM 635 O O . PHE A 1 82 ? -4.566 -3.228 -10.900 1.00 96.62 82 PHE A O 1
ATOM 642 N N . ALA A 1 83 ? -4.184 -3.125 -8.694 1.00 95.00 83 ALA A N 1
ATOM 643 C CA . ALA A 1 83 ? -2.771 -3.485 -8.789 1.00 95.00 83 ALA A CA 1
ATOM 644 C C . ALA A 1 83 ? -2.541 -4.897 -9.363 1.00 95.00 83 ALA A C 1
ATOM 646 O O . ALA A 1 83 ? -1.529 -5.126 -10.021 1.00 95.00 83 ALA A O 1
ATOM 647 N N . GLY A 1 84 ? -3.461 -5.835 -9.120 1.00 94.12 84 GLY A N 1
ATOM 648 C CA . GLY A 1 84 ? -3.348 -7.216 -9.596 1.00 94.12 84 GLY A CA 1
ATOM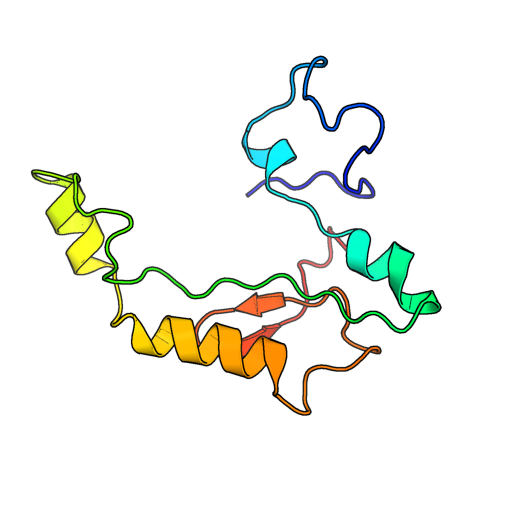 649 C C . GLY A 1 84 ? -3.903 -7.466 -11.001 1.00 94.12 84 GLY A C 1
ATOM 650 O O . GLY A 1 84 ? -3.405 -8.352 -11.693 1.00 94.12 84 GLY A O 1
ATOM 651 N N . PHE A 1 85 ? -4.931 -6.723 -11.422 1.00 95.50 85 PHE A N 1
ATOM 652 C CA . PHE A 1 85 ? -5.719 -7.063 -12.616 1.00 95.50 85 PHE A CA 1
ATOM 653 C C . PHE A 1 85 ? -5.896 -5.926 -13.623 1.00 95.50 85 PHE A C 1
ATOM 655 O O . PHE A 1 85 ? -6.410 -6.173 -14.715 1.00 95.50 85 PHE A O 1
ATOM 662 N N . SER A 1 86 ? -5.525 -4.687 -13.290 1.00 95.50 86 SER A N 1
ATOM 663 C CA . SER A 1 86 ? -5.701 -3.580 -14.230 1.00 95.50 86 SER A CA 1
ATOM 664 C C . SER A 1 86 ? -4.793 -3.756 -15.453 1.00 95.50 86 SER A C 1
ATOM 666 O O . SER A 1 86 ? -3.605 -4.039 -15.289 1.00 95.50 86 SER A O 1
ATOM 668 N N . PRO A 1 87 ? -5.295 -3.519 -16.680 1.00 94.44 87 PRO A N 1
ATOM 669 C CA . PRO A 1 87 ? -4.456 -3.502 -17.878 1.00 94.44 87 PRO A CA 1
ATOM 670 C C . PRO A 1 87 ? -3.435 -2.355 -17.859 1.00 94.44 87 PRO A C 1
ATOM 672 O O . PRO A 1 87 ? -2.494 -2.360 -18.645 1.00 94.44 87 PRO A O 1
ATOM 675 N N . GLU A 1 88 ? -3.604 -1.377 -16.964 1.00 93.44 88 GLU A N 1
ATOM 676 C CA . GLU A 1 88 ? -2.612 -0.331 -16.724 1.00 93.44 88 GLU A CA 1
ATOM 677 C C . GLU A 1 88 ? -1.386 -0.848 -15.971 1.00 93.44 88 GLU A C 1
ATOM 679 O O . GLU A 1 88 ? -0.393 -0.137 -15.910 1.00 93.44 88 GLU A O 1
ATOM 684 N N . ILE A 1 89 ? -1.416 -2.049 -15.389 1.00 94.25 89 ILE A N 1
ATOM 685 C CA . ILE A 1 89 ? -0.285 -2.635 -14.669 1.00 94.25 89 ILE A CA 1
ATOM 686 C C . ILE A 1 89 ? 0.528 -3.485 -15.641 1.00 94.25 89 ILE A C 1
ATOM 688 O O . ILE A 1 89 ? 0.138 -4.588 -16.017 1.00 94.25 89 ILE A O 1
ATOM 692 N N . MET A 1 90 ? 1.670 -2.951 -16.067 1.00 93.75 90 MET A N 1
ATOM 693 C CA . MET A 1 90 ? 2.498 -3.541 -17.114 1.00 93.75 90 MET A CA 1
ATOM 694 C C . MET A 1 90 ? 3.979 -3.522 -16.718 1.00 93.75 90 MET A C 1
ATOM 696 O O . MET A 1 90 ? 4.411 -2.807 -15.812 1.00 93.75 90 MET A O 1
ATOM 700 N N . ILE A 1 91 ? 4.808 -4.310 -17.402 1.00 91.62 91 ILE A N 1
ATOM 701 C CA . ILE A 1 91 ? 6.240 -4.409 -17.080 1.00 91.62 91 ILE A CA 1
ATOM 702 C C . ILE A 1 91 ? 6.965 -3.062 -17.239 1.00 91.62 91 ILE A C 1
ATOM 704 O O . ILE A 1 91 ? 7.937 -2.774 -16.530 1.00 91.62 91 ILE A O 1
ATOM 708 N N . GLU A 1 92 ? 6.468 -2.197 -18.122 1.00 90.06 92 GLU A N 1
ATOM 709 C CA . GLU A 1 92 ? 6.972 -0.852 -18.383 1.00 90.06 92 GLU A CA 1
ATOM 710 C C . GLU A 1 92 ? 6.877 0.024 -17.135 1.00 90.06 92 GLU A C 1
ATOM 712 O O . GLU A 1 92 ? 7.838 0.731 -16.824 1.00 90.06 92 GLU A O 1
ATOM 717 N N . ASN A 1 93 ? 5.773 -0.091 -16.393 1.00 87.50 93 ASN A N 1
ATOM 718 C CA . ASN A 1 93 ? 5.516 0.662 -15.167 1.00 87.50 93 ASN A CA 1
ATOM 719 C C . ASN A 1 93 ? 5.850 -0.104 -13.878 1.00 87.50 93 ASN A C 1
ATOM 721 O O . ASN A 1 93 ? 5.624 0.428 -12.791 1.00 87.50 93 ASN A O 1
ATOM 725 N N . SER A 1 94 ? 6.474 -1.284 -13.973 1.00 88.00 94 SER A N 1
ATOM 726 C CA . SER A 1 94 ? 7.070 -1.978 -12.823 1.00 88.00 94 SER A CA 1
ATOM 727 C C . SER A 1 94 ? 7.999 -1.039 -12.040 1.00 88.00 94 SER A C 1
ATOM 729 O O . SER A 1 94 ? 8.904 -0.419 -12.607 1.00 88.00 94 SER A O 1
ATOM 731 N N . GLY A 1 95 ? 7.769 -0.925 -10.729 1.00 81.62 95 GLY A N 1
ATOM 732 C CA . GLY A 1 95 ? 8.427 0.044 -9.846 1.00 81.62 95 GLY A CA 1
ATOM 733 C C . GLY A 1 95 ? 7.681 1.372 -9.656 1.00 81.62 95 GLY A C 1
ATOM 734 O O . GLY A 1 95 ? 8.123 2.180 -8.840 1.00 81.62 95 GLY A O 1
ATOM 735 N N . SER A 1 96 ? 6.559 1.590 -10.350 1.00 88.00 96 SER A N 1
ATOM 736 C CA . SER A 1 96 ? 5.593 2.660 -10.042 1.00 88.00 96 SER A CA 1
ATOM 737 C C . SER A 1 96 ? 4.803 2.334 -8.772 1.00 88.00 96 SER A C 1
ATOM 739 O O . SER A 1 96 ? 4.972 1.266 -8.188 1.00 88.00 96 SER A O 1
ATOM 741 N N . TRP A 1 97 ? 3.943 3.243 -8.321 1.00 88.69 97 TRP A N 1
ATOM 742 C CA . TRP A 1 97 ? 3.199 3.091 -7.072 1.00 88.69 97 TRP A CA 1
ATOM 743 C C . TRP A 1 97 ? 1.692 3.150 -7.310 1.00 88.69 97 TRP A C 1
ATOM 745 O O . TRP A 1 97 ? 1.202 4.084 -7.943 1.00 88.69 97 TRP A O 1
ATOM 755 N N . VAL A 1 98 ? 0.947 2.185 -6.769 1.00 94.50 98 VAL A N 1
ATOM 756 C CA . VAL A 1 98 ? -0.518 2.267 -6.723 1.00 94.50 98 VAL A CA 1
ATOM 757 C C . VAL A 1 98 ? -0.942 2.914 -5.407 1.00 94.50 98 VAL A C 1
ATOM 759 O O . VAL A 1 98 ? -0.723 2.380 -4.320 1.00 94.50 98 VAL A O 1
ATOM 762 N N . ILE A 1 99 ? -1.546 4.092 -5.496 1.00 94.06 99 ILE A N 1
ATOM 763 C CA . ILE A 1 99 ? -2.066 4.823 -4.337 1.00 94.06 99 ILE A CA 1
ATOM 764 C C . ILE A 1 99 ? -3.554 4.499 -4.124 1.00 94.06 99 ILE A C 1
ATOM 766 O O . ILE A 1 99 ? -4.227 4.065 -5.072 1.00 94.06 99 ILE A O 1
ATOM 770 N N . PRO A 1 100 ? -4.113 4.780 -2.929 1.00 95.06 100 PRO A N 1
ATOM 771 C CA . PRO A 1 100 ? -5.549 4.652 -2.722 1.00 95.06 100 PRO A CA 1
ATOM 772 C C . PRO A 1 100 ? -6.261 5.579 -3.718 1.00 95.06 100 PRO A C 1
ATOM 774 O O . PRO A 1 100 ? -5.777 6.688 -3.950 1.00 95.06 100 PRO A O 1
ATOM 777 N N . PHE A 1 101 ? -7.375 5.233 -4.357 1.00 95.12 101 PHE A N 1
ATOM 778 C CA . PHE A 1 101 ? -8.092 3.959 -4.371 1.00 95.12 101 PHE A CA 1
ATOM 779 C C . PHE A 1 101 ? -8.026 3.362 -5.782 1.00 95.12 101 PHE A C 1
ATOM 781 O O . PHE A 1 101 ? -8.945 3.550 -6.575 1.00 95.12 101 PHE A O 1
ATOM 788 N N . GLY A 1 102 ? -6.897 2.728 -6.116 1.00 93.69 102 GLY A N 1
ATOM 789 C CA . GLY A 1 102 ? -6.645 2.168 -7.450 1.00 93.69 102 GLY A CA 1
ATOM 790 C C . GLY A 1 102 ? -6.173 3.206 -8.466 1.00 93.69 102 GLY A C 1
ATOM 791 O O . GLY A 1 102 ? -6.743 3.330 -9.544 1.00 93.69 102 GLY A O 1
ATOM 792 N N . ARG A 1 103 ? -5.156 4.001 -8.113 1.00 93.31 103 ARG A N 1
ATOM 793 C CA . ARG A 1 103 ? -4.559 4.980 -9.035 1.00 93.31 103 ARG A CA 1
ATOM 794 C C . ARG A 1 103 ? -3.072 4.734 -9.180 1.00 93.31 103 ARG A C 1
ATOM 796 O O . ARG A 1 103 ? -2.363 4.685 -8.176 1.00 93.31 103 ARG A O 1
ATOM 803 N N . LEU A 1 104 ? -2.601 4.635 -10.416 1.00 93.44 104 LEU A N 1
ATOM 804 C CA . LEU A 1 104 ? -1.180 4.518 -10.707 1.00 93.44 104 LEU A CA 1
ATOM 805 C C . LEU A 1 104 ? -0.514 5.897 -10.651 1.00 93.44 104 LEU A C 1
ATOM 807 O O . LEU A 1 104 ? -0.972 6.848 -11.281 1.00 93.44 104 LEU A O 1
ATOM 811 N N . MET A 1 105 ? 0.574 6.004 -9.896 1.00 90.38 105 MET A N 1
ATOM 812 C CA . MET A 1 105 ? 1.371 7.219 -9.764 1.00 90.38 105 MET A CA 1
ATOM 813 C C . MET A 1 105 ? 2.863 6.901 -9.903 1.00 90.38 105 MET A C 1
ATOM 815 O O . MET A 1 105 ? 3.316 5.839 -9.461 1.00 90.38 105 MET A O 1
ATOM 819 N N . PRO A 1 106 ? 3.661 7.821 -10.471 1.00 85.56 106 PRO A N 1
ATOM 820 C CA . PRO A 1 106 ? 5.107 7.685 -10.436 1.00 85.56 106 PRO A CA 1
ATOM 821 C C . PRO A 1 106 ? 5.606 7.758 -8.990 1.00 85.56 106 PRO A C 1
ATOM 823 O O . PRO A 1 106 ? 5.039 8.457 -8.141 1.00 85.56 106 PRO A O 1
ATOM 826 N N . ILE A 1 107 ? 6.700 7.053 -8.711 1.00 81.00 107 ILE A N 1
ATOM 827 C CA . ILE A 1 107 ? 7.414 7.225 -7.448 1.00 81.00 107 ILE A CA 1
ATOM 828 C C . ILE A 1 107 ? 8.068 8.609 -7.404 1.00 81.00 107 ILE A C 1
ATOM 830 O O . ILE A 1 107 ? 8.210 9.303 -8.411 1.00 81.00 107 ILE A O 1
ATOM 834 N N . ARG A 1 108 ? 8.469 9.049 -6.210 1.00 78.94 108 ARG A N 1
ATOM 835 C CA . ARG A 1 108 ? 9.188 10.317 -6.081 1.00 78.94 108 ARG A CA 1
ATOM 836 C C . ARG A 1 108 ? 10.468 10.286 -6.925 1.00 78.94 108 ARG A C 1
ATOM 838 O O . ARG A 1 108 ? 11.234 9.329 -6.842 1.00 78.94 108 ARG A O 1
ATOM 845 N N . LYS A 1 109 ? 10.737 11.379 -7.647 1.00 78.62 109 LYS A N 1
ATOM 846 C CA . LYS A 1 109 ? 11.891 11.522 -8.557 1.00 78.62 109 LYS A CA 1
ATOM 847 C C . LYS A 1 109 ? 13.252 11.283 -7.894 1.00 78.62 109 LYS A C 1
ATOM 849 O O . LYS A 1 109 ? 14.213 10.935 -8.565 1.00 78.62 109 LYS A O 1
ATOM 854 N N . ASP A 1 110 ? 13.367 11.487 -6.582 1.00 74.06 110 ASP A N 1
ATOM 855 C CA . ASP A 1 110 ? 14.611 11.235 -5.849 1.00 74.06 110 ASP A CA 1
ATOM 856 C C . ASP A 1 110 ? 14.900 9.740 -5.616 1.00 74.06 110 ASP A C 1
ATOM 858 O O . ASP A 1 110 ? 16.043 9.384 -5.314 1.00 74.06 110 ASP A O 1
ATOM 862 N N . LEU A 1 111 ? 13.893 8.875 -5.789 1.00 68.38 111 LEU A N 1
ATOM 863 C CA . LEU A 1 111 ? 13.958 7.426 -5.566 1.00 68.38 111 LEU A CA 1
ATOM 864 C C . LEU A 1 111 ? 14.017 6.596 -6.858 1.00 68.38 111 LEU A C 1
ATOM 866 O O . LEU A 1 111 ? 14.297 5.390 -6.787 1.00 68.38 111 LEU A O 1
ATOM 870 N N . GLU A 1 112 ? 13.775 7.234 -8.006 1.00 64.06 112 GLU A N 1
ATOM 871 C CA . GLU A 1 112 ? 13.972 6.652 -9.339 1.00 64.06 112 GLU A CA 1
ATOM 872 C C . GLU A 1 112 ? 15.418 6.198 -9.578 1.00 64.06 112 GLU A C 1
ATOM 874 O O . GLU A 1 112 ? 16.392 6.753 -9.014 1.00 64.06 112 GLU A O 1
#